Protein AF-X0Z2Z4-F1 (afdb_monomer)

Organism: NCBI:txid412755

Secondary structure (DSSP, 8-state):
------------SEEEEE--EEE-TTSS-EEEE-TT-EEEEEPP-SS-SSS---------------

pLDDT: mean 88.1, std 6.86, range [58.19, 96.62]

Solvent-accessible surface area (backbone atoms only — not comparable to full-atom values): 4776 Å² total; per-residue (Å²): 140,87,88,85,87,86,85,88,82,59,64,37,51,45,81,45,71,40,59,60,70,46,63,51,95,79,82,76,52,70,78,51,71,43,83,59,73,40,77,46,78,40,78,68,75,86,81,73,77,77,71,51,58,80,80,82,82,88,85,88,78,85,81,80,82,128

Foldseek 3Di:
DDDDDDDDFFFAFDKDFDKDFAADPVVPGTPDIDGRPDIDGDHHPPPDDDTGDPVDDDDDDDDPDD

Structure (mmCIF, N/CA/C/O backbone):
data_AF-X0Z2Z4-F1
#
_entry.id   AF-X0Z2Z4-F1
#
loop_
_atom_site.group_PDB
_atom_site.id
_atom_site.type_symbol
_atom_site.label_atom_id
_atom_site.label_alt_id
_atom_site.label_comp_id
_atom_site.label_asym_id
_atom_site.label_entity_id
_atom_site.label_seq_id
_atom_site.pdbx_PDB_ins_code
_atom_site.Cartn_x
_atom_site.Cartn_y
_atom_site.Cartn_z
_atom_site.occupancy
_atom_site.B_iso_or_equiv
_atom_site.auth_seq_id
_atom_site.auth_comp_id
_atom_site.auth_asym_id
_atom_site.auth_atom_id
_atom_site.pdbx_PDB_model_num
ATOM 1 N N . MET A 1 1 ? 16.440 -15.941 -13.833 1.00 76.44 1 MET A N 1
ATOM 2 C CA . MET A 1 1 ? 16.654 -15.177 -12.582 1.00 76.44 1 MET A CA 1
ATOM 3 C C . MET A 1 1 ? 15.289 -14.797 -12.024 1.00 76.44 1 MET A C 1
ATOM 5 O O . MET A 1 1 ? 14.473 -14.316 -12.797 1.00 76.44 1 MET A O 1
ATOM 9 N N . ARG A 1 2 ? 15.006 -15.061 -10.742 1.00 90.12 2 ARG A N 1
ATOM 10 C CA . ARG A 1 2 ? 13.727 -14.726 -10.088 1.00 90.12 2 ARG A CA 1
ATOM 11 C C . ARG A 1 2 ? 13.995 -13.706 -8.988 1.00 90.12 2 ARG A C 1
ATOM 13 O O . ARG A 1 2 ? 14.844 -13.954 -8.140 1.00 90.12 2 ARG A O 1
ATOM 20 N N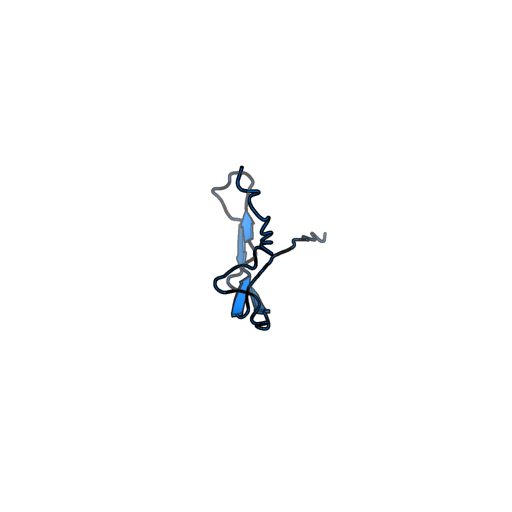 . VAL A 1 3 ? 13.260 -12.600 -8.997 1.00 88.81 3 VAL A N 1
ATOM 21 C CA . VAL A 1 3 ? 13.282 -11.591 -7.931 1.00 88.81 3 VAL A CA 1
ATOM 22 C C . VAL A 1 3 ? 12.022 -11.772 -7.092 1.00 88.81 3 VAL A C 1
ATOM 24 O O . VAL A 1 3 ? 10.943 -11.977 -7.643 1.00 88.81 3 VAL A O 1
ATOM 27 N N . THR A 1 4 ? 12.159 -11.753 -5.767 1.00 92.69 4 THR A N 1
ATOM 28 C CA . THR A 1 4 ? 11.031 -11.917 -4.841 1.00 92.69 4 THR A CA 1
ATOM 29 C C . THR A 1 4 ? 10.994 -10.734 -3.889 1.00 92.69 4 THR A C 1
ATOM 31 O O . THR A 1 4 ? 12.007 -10.407 -3.277 1.00 92.69 4 THR A O 1
ATOM 34 N N . PHE A 1 5 ? 9.820 -10.121 -3.759 1.00 88.94 5 PHE A N 1
ATOM 35 C CA . PHE A 1 5 ? 9.558 -9.046 -2.811 1.00 88.94 5 PHE A CA 1
ATOM 36 C C . PHE A 1 5 ? 8.608 -9.553 -1.734 1.00 88.94 5 PHE A C 1
ATOM 38 O O . PHE A 1 5 ? 7.646 -10.261 -2.033 1.00 88.94 5 PHE A O 1
ATOM 45 N N . LEU A 1 6 ? 8.875 -9.172 -0.490 1.00 92.81 6 LEU A N 1
ATOM 46 C CA . LEU A 1 6 ? 7.996 -9.426 0.640 1.00 92.81 6 LEU A CA 1
ATOM 47 C C . LEU A 1 6 ? 7.719 -8.095 1.329 1.00 92.81 6 LEU A C 1
ATOM 49 O O . LEU A 1 6 ? 8.646 -7.385 1.708 1.00 92.81 6 LEU A O 1
ATOM 53 N N . PHE A 1 7 ? 6.444 -7.767 1.492 1.00 86.62 7 PHE A N 1
ATOM 54 C CA . PHE A 1 7 ? 6.006 -6.577 2.203 1.00 86.62 7 PHE A CA 1
ATOM 55 C C . PHE A 1 7 ? 4.717 -6.883 2.969 1.00 86.62 7 PHE A C 1
ATOM 57 O O . PHE A 1 7 ? 3.931 -7.745 2.574 1.00 86.62 7 PHE A O 1
ATOM 64 N N . LYS A 1 8 ? 4.517 -6.188 4.089 1.00 89.12 8 LYS A N 1
ATOM 65 C CA . LYS A 1 8 ? 3.307 -6.273 4.911 1.00 89.12 8 LYS A CA 1
ATOM 66 C C . LYS A 1 8 ? 2.530 -4.972 4.749 1.00 89.12 8 LYS A C 1
ATOM 68 O O . LYS A 1 8 ? 3.099 -3.906 4.961 1.00 89.12 8 LYS A O 1
ATOM 73 N N . VAL A 1 9 ? 1.250 -5.066 4.397 1.00 85.62 9 VAL A N 1
ATOM 74 C CA . VAL A 1 9 ? 0.355 -3.907 4.257 1.00 85.62 9 VAL A CA 1
ATOM 75 C C . VAL A 1 9 ? -0.855 -4.108 5.156 1.00 85.62 9 VAL A C 1
ATOM 77 O O . VAL A 1 9 ? -1.423 -5.199 5.184 1.00 85.62 9 VAL A O 1
ATOM 80 N N . SER A 1 10 ? -1.244 -3.060 5.878 1.00 89.00 10 SER A N 1
ATOM 81 C CA . SER A 1 10 ? -2.507 -3.006 6.612 1.00 89.00 10 SER A CA 1
ATOM 82 C C . SER A 1 10 ? -3.518 -2.230 5.779 1.00 89.00 10 SER A C 1
ATOM 84 O O . SER A 1 10 ? -3.338 -1.036 5.563 1.00 89.00 10 SER A O 1
ATOM 86 N N . LEU A 1 11 ? -4.564 -2.903 5.308 1.00 89.94 11 LEU A N 1
ATOM 87 C CA . LEU A 1 11 ? -5.626 -2.320 4.488 1.00 89.94 11 LEU A CA 1
ATOM 88 C C . LEU A 1 11 ? -6.979 -2.568 5.155 1.00 89.94 11 LEU A C 1
ATOM 90 O O . LEU A 1 11 ? -7.181 -3.612 5.780 1.00 89.94 11 LEU A O 1
ATOM 94 N N . ILE A 1 12 ? -7.895 -1.616 5.011 1.00 92.38 12 ILE A N 1
ATOM 95 C CA . ILE A 1 12 ? -9.306 -1.797 5.373 1.00 92.38 12 ILE A CA 1
ATOM 96 C C . ILE A 1 12 ? -10.026 -2.559 4.247 1.00 92.38 12 ILE A C 1
ATOM 98 O O . ILE A 1 12 ? -9.476 -2.770 3.169 1.00 92.38 12 ILE A O 1
ATOM 102 N N . GLY A 1 13 ? -11.240 -3.051 4.506 1.00 91.50 13 GLY A N 1
ATOM 103 C CA . GLY A 1 13 ? -12.014 -3.793 3.513 1.00 91.50 13 GLY A CA 1
ATOM 104 C C . GLY A 1 13 ? -12.296 -2.981 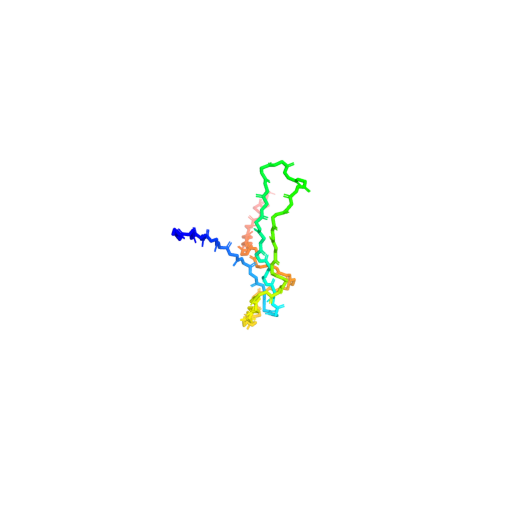2.246 1.00 91.50 13 GLY A C 1
ATOM 105 O O . GLY A 1 13 ? -12.778 -1.853 2.335 1.00 91.50 13 GLY A O 1
ATOM 106 N N . GLY A 1 14 ? -12.033 -3.567 1.076 1.00 92.00 14 GLY A N 1
ATOM 107 C CA . GLY A 1 14 ? -12.166 -2.898 -0.217 1.00 92.00 14 GLY A CA 1
ATOM 108 C C . GLY A 1 14 ? -11.414 -3.598 -1.353 1.00 92.00 14 GLY A C 1
ATOM 109 O O . GLY A 1 14 ? -10.721 -4.594 -1.146 1.00 92.00 14 GLY A O 1
ATOM 110 N N . ASN A 1 15 ? -11.552 -3.054 -2.564 1.00 94.81 15 ASN A N 1
ATOM 111 C CA . ASN A 1 15 ? -10.826 -3.513 -3.748 1.00 94.81 15 ASN A CA 1
ATOM 112 C C . ASN A 1 15 ? -9.615 -2.614 -4.004 1.00 94.81 15 ASN A C 1
ATOM 114 O O . ASN A 1 15 ? -9.761 -1.403 -4.167 1.00 94.81 15 ASN A O 1
ATOM 118 N N . TYR A 1 16 ? -8.437 -3.223 -4.087 1.00 94.94 16 TYR A N 1
ATOM 119 C CA . TYR A 1 16 ? -7.169 -2.539 -4.326 1.00 94.94 16 TYR A CA 1
ATOM 120 C C . TYR A 1 16 ? -6.518 -3.071 -5.596 1.00 94.94 16 TYR A C 1
ATOM 122 O O . TYR A 1 16 ? -6.654 -4.250 -5.917 1.00 94.94 16 TYR A O 1
ATOM 130 N N . TYR A 1 17 ? -5.779 -2.217 -6.297 1.00 96.25 17 TYR A N 1
ATOM 131 C CA . TYR A 1 17 ? -5.063 -2.579 -7.517 1.00 96.25 17 TYR A CA 1
ATOM 132 C C . TYR A 1 17 ? -3.558 -2.461 -7.299 1.00 96.25 17 TYR A C 1
ATOM 134 O O . TYR A 1 17 ? -3.088 -1.521 -6.658 1.00 96.25 17 TYR A O 1
ATOM 142 N N . VAL A 1 18 ? -2.803 -3.416 -7.837 1.00 94.38 18 VAL A N 1
ATOM 143 C CA . VAL A 1 18 ? -1.341 -3.450 -7.753 1.00 94.38 18 VAL A CA 1
ATOM 144 C C . VAL A 1 18 ? -0.747 -3.290 -9.147 1.00 94.38 18 VAL A C 1
ATOM 146 O O . VAL A 1 18 ? -1.029 -4.085 -10.043 1.00 94.38 18 VAL A O 1
ATOM 149 N N . THR A 1 19 ? 0.118 -2.288 -9.293 1.00 95.12 19 THR A N 1
ATOM 150 C CA . THR A 1 19 ? 0.890 -1.994 -10.507 1.00 95.12 19 THR A CA 1
ATOM 151 C C . THR A 1 19 ? 2.374 -2.200 -10.209 1.00 95.12 19 THR A C 1
ATOM 153 O O . THR A 1 19 ? 2.967 -1.368 -9.518 1.00 95.12 19 THR A O 1
ATOM 156 N N . PRO A 1 20 ? 3.002 -3.297 -10.665 1.00 92.81 20 PRO A N 1
ATOM 157 C CA . PRO A 1 20 ? 4.453 -3.412 -10.617 1.00 92.81 20 PRO A CA 1
ATOM 158 C C . PRO A 1 20 ? 5.103 -2.527 -11.690 1.00 92.81 20 PRO A C 1
ATOM 160 O O . PRO A 1 20 ? 4.589 -2.396 -12.802 1.00 92.81 20 PRO A O 1
ATOM 163 N N . ALA A 1 21 ? 6.264 -1.965 -11.359 1.00 91.69 21 ALA A N 1
ATOM 164 C CA . ALA A 1 21 ? 7.090 -1.181 -12.271 1.00 91.69 21 ALA A 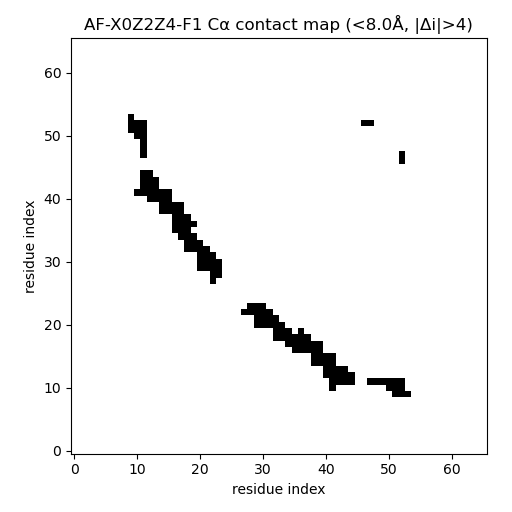CA 1
ATOM 165 C C . ALA A 1 21 ? 8.577 -1.501 -12.068 1.00 91.69 21 ALA A C 1
ATOM 167 O O . ALA A 1 21 ? 9.009 -1.823 -10.957 1.00 91.69 21 ALA A O 1
ATOM 168 N N . ILE A 1 22 ? 9.358 -1.392 -13.140 1.00 91.81 22 ILE A N 1
ATOM 169 C CA . ILE A 1 22 ? 10.817 -1.514 -13.130 1.00 91.81 22 ILE A CA 1
ATOM 170 C C . ILE A 1 22 ? 11.384 -0.180 -13.605 1.00 91.81 22 ILE A C 1
ATOM 172 O O . ILE A 1 22 ? 11.040 0.299 -14.683 1.00 91.81 22 ILE A O 1
ATOM 176 N N . GLY A 1 23 ? 12.258 0.422 -12.803 1.00 91.25 23 GLY A N 1
ATOM 177 C CA . GLY A 1 23 ? 12.900 1.695 -13.115 1.00 91.25 23 GLY A CA 1
ATOM 178 C C . GLY A 1 23 ? 14.410 1.633 -12.975 1.00 91.25 23 GLY A C 1
ATOM 179 O O . GLY A 1 23 ? 14.957 0.742 -12.319 1.00 91.25 23 GLY A O 1
ATOM 180 N N . TYR A 1 24 ? 15.081 2.596 -13.594 1.00 89.94 24 TYR A N 1
ATOM 181 C CA . TYR A 1 24 ? 16.504 2.802 -13.379 1.00 89.94 24 TYR A CA 1
ATOM 182 C C . TYR A 1 24 ? 16.731 3.514 -12.036 1.00 89.94 24 TYR A C 1
ATOM 184 O O . TYR A 1 24 ? 15.831 4.116 -11.449 1.00 89.94 24 TYR A O 1
ATOM 192 N N . LYS A 1 25 ? 17.965 3.457 -11.525 1.00 89.50 25 LYS A N 1
ATOM 193 C CA . LYS A 1 25 ? 18.335 4.050 -10.225 1.00 89.50 25 LYS A CA 1
ATOM 194 C C . LYS A 1 25 ? 18.124 5.574 -10.164 1.00 89.50 25 LYS A C 1
ATOM 196 O O . LYS A 1 25 ? 18.068 6.134 -9.075 1.00 89.50 25 LYS A O 1
ATOM 201 N N . ASP A 1 26 ? 18.030 6.241 -11.311 1.00 89.06 26 ASP A N 1
ATOM 202 C CA . ASP A 1 26 ? 17.975 7.701 -11.432 1.00 89.06 26 ASP A CA 1
ATOM 203 C C . ASP A 1 26 ? 16.639 8.343 -11.014 1.00 89.06 26 ASP A C 1
ATOM 205 O O . ASP A 1 26 ? 16.529 9.565 -11.097 1.00 89.06 26 ASP A O 1
ATOM 209 N N . SER A 1 27 ? 15.656 7.527 -10.599 1.00 75.31 27 SER A N 1
ATOM 210 C CA . SER A 1 27 ? 14.285 7.894 -10.200 1.00 75.31 27 SER A CA 1
ATOM 211 C C . SER A 1 27 ? 13.462 8.671 -11.235 1.00 75.31 27 SER A C 1
ATOM 213 O O . SER A 1 27 ? 12.350 9.107 -10.934 1.00 75.31 27 SER A O 1
ATOM 215 N N . LYS A 1 28 ? 13.972 8.825 -12.460 1.00 79.44 28 LYS A N 1
ATOM 216 C CA . LYS A 1 28 ? 13.352 9.614 -13.533 1.00 79.44 28 LYS A CA 1
ATOM 217 C C . LYS A 1 28 ? 12.953 8.758 -14.720 1.00 79.44 28 LYS A C 1
ATOM 219 O O . LYS A 1 28 ? 12.013 9.114 -15.428 1.00 79.44 28 LYS A O 1
ATOM 224 N N . THR A 1 29 ? 13.665 7.661 -14.951 1.00 84.38 29 THR A N 1
ATOM 225 C CA . THR A 1 29 ? 13.445 6.795 -16.103 1.00 84.38 29 THR A CA 1
ATOM 226 C C . THR A 1 29 ? 12.892 5.440 -15.670 1.00 84.38 29 THR A C 1
ATOM 228 O O . THR A 1 29 ? 13.369 4.795 -14.732 1.00 84.38 29 THR A O 1
ATOM 231 N N . TYR A 1 30 ? 11.851 5.006 -16.376 1.00 83.25 30 TYR A N 1
ATOM 232 C CA . TYR A 1 30 ? 11.206 3.714 -16.178 1.00 83.25 30 TYR A CA 1
ATOM 233 C C . TYR A 1 30 ? 11.519 2.813 -17.369 1.00 83.25 30 TYR A C 1
ATOM 235 O O . TYR A 1 30 ? 11.575 3.281 -18.504 1.00 83.25 30 TYR A O 1
ATOM 243 N N . CYS A 1 31 ? 11.756 1.533 -17.096 1.00 90.81 31 CYS A N 1
ATOM 244 C CA . CYS A 1 31 ? 11.948 0.516 -18.122 1.00 90.81 31 CYS A CA 1
ATOM 245 C C . CYS A 1 31 ? 10.593 0.008 -18.618 1.00 90.81 31 CYS A C 1
ATOM 247 O O . CYS A 1 31 ? 10.353 0.002 -19.820 1.00 90.81 31 CYS A O 1
ATOM 249 N N . ASP A 1 32 ? 9.720 -0.384 -17.687 1.00 92.81 32 ASP A N 1
ATOM 250 C CA . ASP A 1 32 ? 8.384 -0.896 -17.988 1.00 92.81 32 ASP A CA 1
ATOM 251 C C . ASP A 1 32 ? 7.486 -0.872 -16.736 1.00 92.81 32 ASP A C 1
ATOM 253 O O . ASP A 1 32 ? 7.980 -0.835 -15.599 1.00 92.81 32 ASP A O 1
ATOM 257 N N . TRP A 1 33 ? 6.170 -0.926 -16.935 1.00 94.62 33 TRP A N 1
ATOM 258 C CA . TRP A 1 33 ? 5.170 -1.101 -15.881 1.00 94.62 33 TRP A CA 1
ATOM 259 C C . TRP A 1 33 ? 3.942 -1.850 -16.402 1.00 94.62 33 TRP A C 1
ATOM 261 O O . TRP A 1 33 ? 3.579 -1.763 -17.573 1.00 94.62 33 TRP A O 1
ATOM 271 N N . VAL A 1 34 ? 3.226 -2.527 -15.504 1.00 96.00 34 VAL A N 1
ATOM 272 C CA . VAL A 1 34 ? 1.957 -3.193 -15.841 1.00 96.00 34 VAL A CA 1
ATOM 273 C C . VAL A 1 34 ? 0.846 -2.631 -14.972 1.00 96.00 34 VAL A C 1
ATOM 275 O O . VAL A 1 34 ? 0.761 -2.931 -13.783 1.00 96.00 34 VAL A O 1
ATOM 278 N N . ASN A 1 35 ? -0.020 -1.812 -15.565 1.00 96.62 35 ASN A N 1
ATOM 279 C CA . ASN A 1 35 ? -1.117 -1.179 -14.838 1.00 96.62 35 ASN A CA 1
ATOM 280 C C . ASN A 1 35 ? -2.114 -2.215 -14.309 1.00 96.62 35 ASN A C 1
ATOM 282 O O . ASN A 1 35 ? -2.634 -3.019 -15.080 1.00 96.62 35 ASN A O 1
ATOM 286 N N . ASN A 1 36 ? -2.423 -2.136 -13.012 1.00 95.94 36 ASN A N 1
ATOM 287 C CA . ASN A 1 36 ? -3.463 -2.923 -12.346 1.00 95.94 36 ASN A CA 1
ATOM 288 C C . ASN A 1 36 ? -3.338 -4.437 -12.599 1.00 95.94 36 ASN A C 1
ATOM 290 O O . ASN A 1 36 ? -4.341 -5.123 -12.778 1.00 95.94 36 ASN A O 1
ATOM 294 N N . MET A 1 37 ? -2.106 -4.957 -12.607 1.00 95.44 37 MET A N 1
ATOM 295 C CA . MET A 1 37 ? -1.802 -6.372 -12.855 1.00 95.44 37 MET A CA 1
ATOM 296 C C . MET A 1 37 ? -2.572 -7.320 -11.923 1.00 95.44 37 MET A C 1
ATOM 298 O O . MET A 1 37 ? -2.938 -8.422 -12.326 1.00 95.44 37 MET A O 1
ATOM 302 N N . LEU A 1 38 ? -2.788 -6.911 -10.670 1.00 93.31 38 LEU A N 1
ATOM 303 C CA . LEU A 1 38 ? -3.487 -7.703 -9.663 1.00 93.31 38 LEU A CA 1
ATOM 304 C C . LEU A 1 38 ? -4.545 -6.856 -8.959 1.00 93.31 38 LEU A C 1
ATOM 306 O O . LEU A 1 38 ? -4.263 -5.737 -8.531 1.00 93.31 38 LEU A O 1
ATOM 310 N N . THR A 1 39 ? -5.728 -7.434 -8.761 1.00 95.06 39 THR A N 1
ATOM 311 C CA . THR A 1 39 ? -6.743 -6.908 -7.846 1.00 95.06 39 THR A CA 1
ATOM 312 C C . THR A 1 39 ? -6.730 -7.710 -6.550 1.00 95.06 39 THR A C 1
ATOM 314 O O . THR A 1 39 ? -6.772 -8.939 -6.568 1.00 95.06 39 THR A O 1
ATOM 317 N N . ILE A 1 40 ? -6.690 -7.011 -5.419 1.00 93.62 40 ILE A N 1
ATOM 318 C CA . ILE A 1 40 ? -6.778 -7.586 -4.079 1.00 93.62 40 ILE A CA 1
ATOM 319 C C . ILE A 1 40 ? -8.134 -7.196 -3.500 1.00 93.62 40 ILE A C 1
ATOM 321 O O . ILE A 1 40 ? -8.407 -6.013 -3.298 1.00 93.62 40 ILE A O 1
ATOM 325 N N . ASN A 1 41 ? -8.967 -8.196 -3.220 1.00 93.75 41 ASN A N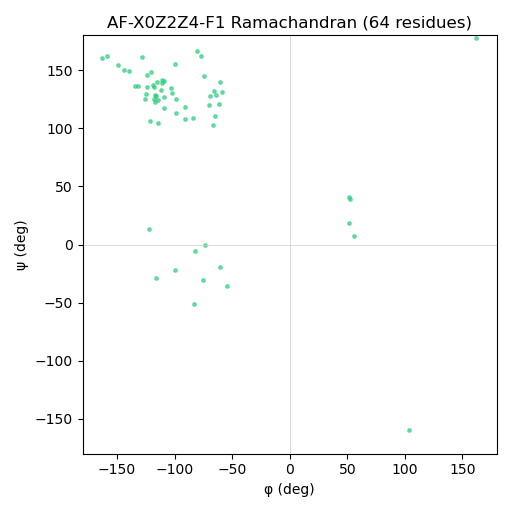 1
ATOM 326 C CA . ASN A 1 41 ? -10.196 -8.016 -2.457 1.00 93.75 41 ASN A CA 1
ATOM 327 C C . ASN A 1 41 ? -9.891 -8.242 -0.971 1.00 93.75 41 ASN A C 1
ATOM 329 O O . ASN A 1 41 ? -9.625 -9.369 -0.547 1.00 93.75 41 ASN A O 1
ATOM 333 N N . VAL A 1 42 ? -9.898 -7.162 -0.193 1.00 90.88 42 VAL A N 1
ATOM 334 C CA . VAL A 1 42 ? -9.733 -7.206 1.260 1.00 90.88 42 VAL A CA 1
ATOM 335 C C . VAL A 1 42 ? -11.115 -7.315 1.886 1.00 90.88 42 VAL A C 1
ATOM 337 O O . VAL A 1 42 ? -11.953 -6.426 1.739 1.00 90.88 42 VAL A O 1
ATOM 340 N N . LEU A 1 43 ? -11.356 -8.408 2.607 1.00 88.88 43 LEU A N 1
ATOM 341 C CA . LEU A 1 43 ? -12.628 -8.623 3.286 1.00 88.88 43 LEU A CA 1
ATOM 342 C C . LEU A 1 43 ? -12.780 -7.635 4.447 1.00 88.88 43 LEU A C 1
ATOM 344 O O . LEU A 1 43 ? -11.903 -7.519 5.307 1.00 88.88 43 LEU A O 1
ATOM 348 N N . LYS A 1 44 ? -13.908 -6.921 4.473 1.00 81.00 44 LYS A N 1
ATOM 349 C CA . LYS A 1 44 ? -14.231 -5.968 5.538 1.00 81.00 44 LYS A CA 1
ATOM 350 C C . LYS A 1 44 ? -14.430 -6.713 6.860 1.00 81.00 44 LYS A C 1
ATOM 352 O O . LYS A 1 44 ? -15.164 -7.692 6.911 1.00 81.00 44 LYS A O 1
ATOM 357 N N . ASN A 1 45 ? -13.791 -6.226 7.923 1.00 80.06 45 ASN A N 1
ATOM 358 C CA . ASN A 1 45 ? -13.861 -6.810 9.268 1.00 80.06 45 ASN A CA 1
ATOM 359 C C . ASN A 1 45 ? -14.375 -5.829 10.341 1.00 80.06 45 ASN A C 1
ATOM 361 O O . ASN A 1 45 ? -14.201 -6.096 11.524 1.00 80.06 45 ASN A O 1
ATOM 365 N N . GLU A 1 46 ? -14.951 -4.696 9.920 1.00 76.06 46 GLU A N 1
ATOM 366 C CA . GLU A 1 46 ? -15.556 -3.650 10.770 1.00 76.06 46 GLU A CA 1
ATOM 367 C C . GLU A 1 46 ? -14.670 -3.122 11.917 1.00 76.06 46 GLU A C 1
ATOM 369 O O . GLU A 1 46 ? -15.167 -2.490 12.842 1.00 76.06 46 GLU A O 1
ATOM 374 N N . LYS A 1 47 ? -13.347 -3.331 11.860 1.00 76.31 47 LYS A N 1
ATOM 375 C CA . LYS A 1 47 ? -12.434 -2.924 12.941 1.00 76.31 47 LYS A CA 1
ATOM 376 C C . LYS A 1 47 ? -12.155 -1.426 12.998 1.00 76.31 47 LYS A C 1
ATOM 378 O O . LYS A 1 47 ? -11.857 -0.914 14.072 1.00 76.31 47 LYS A O 1
ATOM 383 N N . ALA A 1 48 ? -12.181 -0.750 11.854 1.00 82.44 48 ALA A N 1
ATOM 384 C CA . ALA A 1 48 ? -11.846 0.663 11.734 1.00 82.44 48 ALA A CA 1
ATOM 385 C C . ALA A 1 48 ? -12.460 1.275 10.466 1.00 82.44 48 ALA A C 1
ATOM 387 O O . ALA A 1 48 ? -12.833 0.566 9.526 1.00 82.44 48 ALA A O 1
ATOM 388 N N . GLU A 1 49 ? -12.526 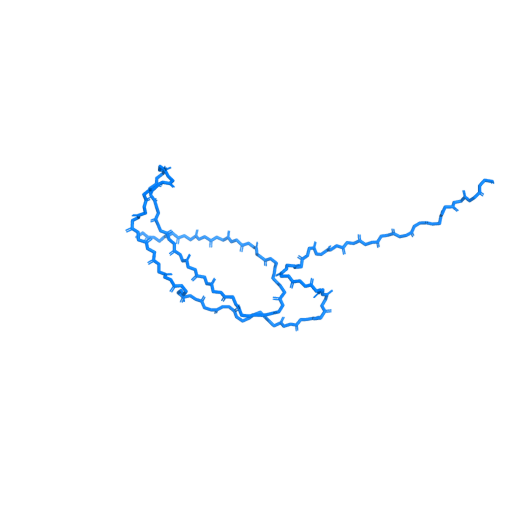2.604 10.447 1.00 84.88 49 GLU A N 1
ATOM 389 C CA . GLU A 1 49 ? -12.889 3.413 9.283 1.00 84.88 49 GLU A CA 1
ATOM 390 C C . GLU A 1 49 ? -11.633 3.979 8.597 1.00 84.88 49 GLU A C 1
ATOM 392 O O . GLU A 1 49 ? -10.585 4.139 9.224 1.00 84.88 49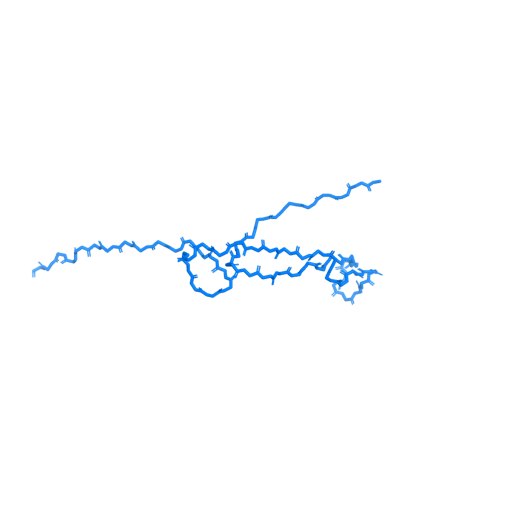 GLU A O 1
ATOM 397 N N . GLY A 1 50 ? -11.732 4.296 7.302 1.00 87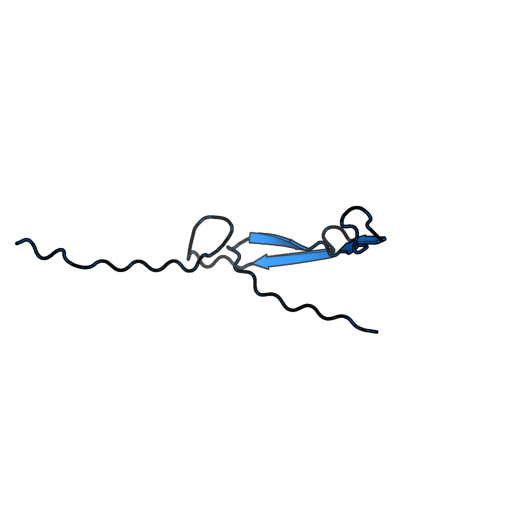.44 50 GLY A N 1
ATOM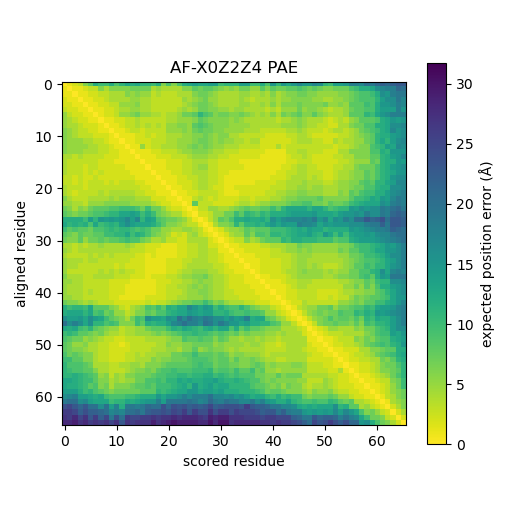 398 C CA . GLY A 1 50 ? -10.623 4.823 6.496 1.00 87.44 50 GLY A CA 1
ATOM 399 C C . GLY A 1 50 ? -9.991 3.787 5.559 1.00 87.44 50 GLY A C 1
ATOM 400 O O . GLY A 1 50 ? -10.629 2.802 5.195 1.00 87.44 50 GLY A O 1
ATOM 401 N N . ILE A 1 51 ? -8.748 4.035 5.119 1.00 88.31 51 ILE A N 1
ATOM 402 C CA . ILE A 1 51 ? -8.054 3.209 4.105 1.00 88.31 51 ILE A CA 1
ATOM 403 C C . ILE A 1 51 ? -7.053 2.200 4.696 1.00 88.31 51 ILE A C 1
ATOM 405 O O . ILE A 1 51 ? -6.758 1.188 4.058 1.00 88.31 51 ILE A O 1
ATOM 409 N N . THR A 1 52 ? -6.574 2.449 5.919 1.00 89.00 52 THR A N 1
ATOM 410 C CA . THR A 1 52 ? -5.533 1.668 6.606 1.00 89.00 52 THR A CA 1
ATOM 411 C C . THR A 1 52 ? -5.936 1.386 8.049 1.00 89.00 52 THR A C 1
ATOM 413 O O . THR A 1 52 ? -6.361 2.290 8.762 1.00 89.00 52 THR A O 1
ATOM 416 N N . ASP A 1 53 ? -5.715 0.149 8.499 1.00 86.56 53 ASP A N 1
ATOM 417 C CA . ASP A 1 53 ? -5.773 -0.216 9.917 1.00 86.56 53 ASP A CA 1
ATOM 418 C C . ASP A 1 53 ? -4.431 0.103 10.597 1.00 86.56 53 ASP A C 1
ATOM 420 O O . ASP A 1 53 ? -3.414 -0.554 10.345 1.00 86.56 53 AS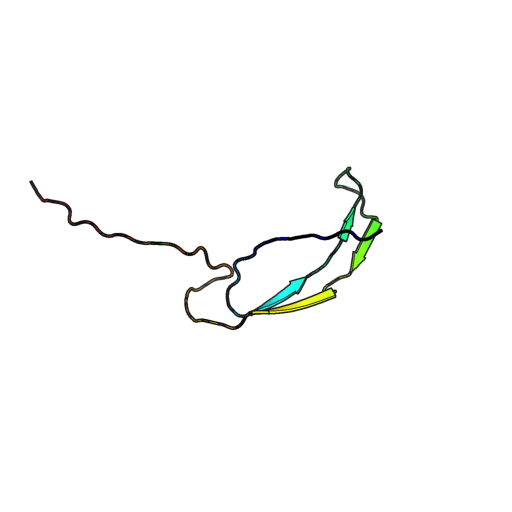P A O 1
ATOM 424 N N . LEU A 1 54 ? -4.423 1.127 11.454 1.00 88.06 54 LEU A N 1
ATOM 425 C CA . LEU A 1 54 ? -3.246 1.529 12.233 1.00 88.06 54 LEU A CA 1
ATOM 426 C C . LEU A 1 54 ? -3.051 0.689 13.502 1.00 88.06 54 LEU A C 1
ATOM 428 O O . LEU A 1 54 ? -2.034 0.850 14.179 1.00 88.06 54 LEU A O 1
ATOM 432 N N . ASN A 1 55 ? -3.993 -0.204 13.828 1.00 86.06 55 ASN A N 1
ATOM 433 C CA . ASN A 1 55 ? -3.985 -1.022 15.040 1.00 86.06 55 ASN A CA 1
ATOM 434 C C . ASN A 1 55 ? -3.780 -0.174 16.313 1.00 86.06 55 ASN A C 1
ATOM 436 O O . ASN A 1 55 ? -2.998 -0.521 17.205 1.00 86.06 55 ASN A O 1
ATOM 440 N N . SER A 1 56 ? -4.444 0.985 16.358 1.00 83.25 56 SER A N 1
ATOM 441 C CA . SER A 1 56 ? -4.353 1.940 17.460 1.00 83.25 56 SER A CA 1
ATOM 442 C C . SER A 1 56 ? -4.821 1.310 18.773 1.00 83.25 56 SER A C 1
ATOM 444 O O . SER A 1 56 ? -5.811 0.582 18.814 1.00 83.25 56 SER A O 1
ATOM 446 N N . LYS A 1 57 ? -4.116 1.617 19.865 1.00 89.88 57 LYS A N 1
ATOM 447 C CA . LYS A 1 57 ? -4.466 1.188 21.224 1.00 89.88 57 LYS A CA 1
ATOM 448 C C . LYS A 1 57 ? -4.745 2.414 22.079 1.00 89.88 57 LYS A C 1
ATOM 450 O O . LYS A 1 57 ? -3.980 3.372 22.033 1.00 89.88 57 LYS A O 1
ATOM 455 N N . ILE A 1 58 ? -5.816 2.359 22.863 1.00 88.94 58 ILE A N 1
ATOM 456 C CA . ILE A 1 58 ? -6.180 3.405 23.819 1.00 88.94 58 ILE A CA 1
ATOM 457 C C . ILE A 1 58 ? -6.133 2.787 25.214 1.00 88.94 58 ILE A C 1
ATOM 459 O O . ILE A 1 58 ? -6.733 1.739 25.447 1.00 88.94 58 ILE A O 1
ATOM 463 N N . SER A 1 59 ? -5.426 3.435 26.134 1.00 91.56 59 SER A N 1
ATOM 464 C CA . SER A 1 59 ? -5.463 3.143 27.567 1.00 91.56 59 SER A CA 1
ATOM 465 C C . SER A 1 59 ? -5.962 4.378 28.308 1.00 91.56 59 SER A C 1
ATOM 467 O O . SER A 1 59 ? -5.560 5.496 27.991 1.00 91.56 59 SER A O 1
ATOM 469 N N . ILE A 1 60 ? -6.846 4.176 29.283 1.00 89.31 60 ILE A N 1
ATOM 470 C CA . ILE A 1 60 ? -7.389 5.244 30.125 1.00 89.31 60 ILE A CA 1
ATOM 471 C C . ILE A 1 60 ? -6.960 4.951 31.559 1.00 89.31 60 ILE A C 1
ATOM 473 O O . ILE A 1 60 ? -7.270 3.888 32.092 1.00 89.31 60 ILE A O 1
ATOM 477 N N . GLU A 1 61 ? -6.264 5.899 32.178 1.00 91.81 61 GLU A N 1
ATOM 478 C CA . GLU A 1 61 ? -5.870 5.838 33.584 1.00 91.81 61 GLU A CA 1
ATOM 479 C C . GLU A 1 61 ? -6.653 6.884 34.379 1.00 91.81 61 GLU A C 1
ATOM 481 O O . GLU A 1 61 ? -6.914 7.991 33.901 1.00 91.81 61 GLU A O 1
ATOM 486 N N . LYS A 1 62 ? -7.059 6.533 35.603 1.00 86.50 62 LYS A N 1
ATOM 487 C CA . LYS A 1 62 ? -7.723 7.481 36.498 1.00 86.50 62 LYS A CA 1
ATOM 488 C C . LYS A 1 62 ? -6.696 8.519 36.948 1.00 86.50 62 LYS A C 1
ATOM 490 O O . LYS A 1 62 ? -5.726 8.170 37.614 1.00 86.50 62 LYS A O 1
ATOM 495 N N . ALA A 1 63 ? -6.940 9.792 36.645 1.00 79.56 63 ALA A N 1
ATOM 496 C CA . ALA A 1 63 ? -6.208 10.880 37.277 1.00 79.56 63 ALA A CA 1
ATOM 497 C C . ALA A 1 63 ? -6.554 10.873 38.773 1.00 79.56 63 ALA A C 1
ATOM 499 O O . ALA A 1 63 ? -7.698 11.130 39.157 1.00 79.56 63 ALA A O 1
ATOM 500 N N . ASN A 1 64 ? -5.592 10.510 39.619 1.00 79.44 64 ASN A N 1
ATOM 501 C CA . ASN A 1 64 ? -5.750 10.648 41.060 1.00 79.44 64 ASN A CA 1
ATOM 502 C C . ASN A 1 64 ? -5.810 12.149 41.364 1.00 79.44 64 ASN A C 1
ATOM 504 O O . ASN A 1 64 ? -4.794 12.835 41.303 1.00 79.44 64 ASN A O 1
ATOM 508 N N . GLY A 1 65 ? -7.019 12.656 41.611 1.00 72.19 65 GLY A N 1
ATOM 509 C CA . GLY A 1 65 ? -7.220 14.004 42.128 1.00 72.19 65 GLY A CA 1
ATOM 510 C C . GLY A 1 65 ? -6.550 14.112 43.493 1.00 72.19 65 GLY A C 1
ATOM 511 O O . GLY A 1 65 ? -6.844 13.310 44.380 1.00 72.19 65 GLY A O 1
ATOM 512 N N . SER A 1 66 ? -5.610 15.047 43.597 1.00 58.19 66 SER A N 1
ATOM 513 C CA . SER A 1 66 ? -4.963 15.496 44.833 1.00 58.19 66 SER A CA 1
ATOM 514 C C . SER A 1 66 ? -5.930 16.246 45.736 1.00 58.19 66 SER A C 1
ATOM 516 O O . SER A 1 66 ? -6.701 17.056 45.170 1.00 58.19 66 SER A O 1
#

Mean predicted aligned error: 7.2 Å

InterPro domains:
  IPR029439 Wzt, C-terminal [PF14524] (2-54)

Sequence (66 aa):
MRVTFLFKVSLIGGNYYVTPAIGYKDSKTYCDWVNNMLTINVLKNEKAEGITDLNSKISIEKANGS

Radius of gyration: 19.96 Å; Cα contacts (8 Å, |Δi|>4): 74; chains: 1; bounding box: 34×31×63 Å